Protein AF-K9U494-F1 (afdb_monomer_lite)

Secondary structure (DSSP, 8-state):
--------HHHHHHHHHHHHHHHHHHIIIII--SHHHHHHHHHHHHHT--HHHHHT-BGGGG-SSEEEE-GGGSTT----EEEEPPHHHHHHHHHH-PPSSBSSB-TTSSSBPPTTTTSGGGGSPP---

Structure (mmCIF, N/CA/C/O backbone):
data_AF-K9U494-F1
#
_entry.id   AF-K9U494-F1
#
loop_
_atom_site.group_PDB
_atom_site.id
_atom_site.type_symbol
_atom_site.label_atom_id
_atom_site.label_alt_id
_atom_site.label_comp_id
_atom_site.label_asym_id
_atom_site.label_entity_id
_atom_site.label_seq_id
_atom_site.pdbx_PDB_ins_code
_atom_site.Cartn_x
_atom_site.Cartn_y
_atom_site.Cartn_z
_atom_site.occupancy
_atom_site.B_iso_or_equiv
_atom_site.auth_seq_id
_atom_site.auth_comp_id
_atom_site.auth_asym_id
_atom_site.auth_atom_id
_atom_site.pdbx_PDB_model_num
ATOM 1 N N . MET A 1 1 ? 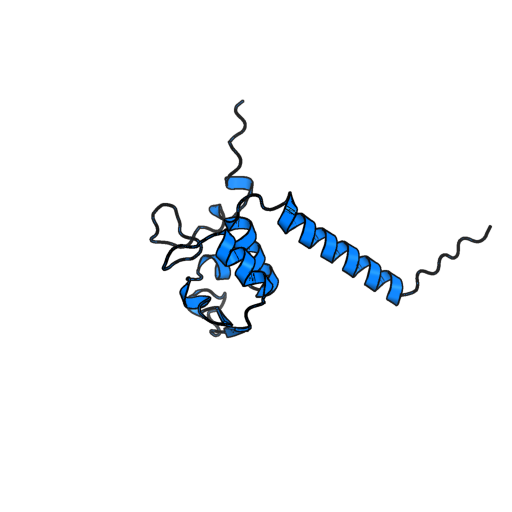-7.320 35.374 -39.201 1.00 43.06 1 MET A N 1
ATOM 2 C CA . MET A 1 1 ? -6.741 34.497 -38.163 1.00 43.06 1 MET A CA 1
ATOM 3 C C . MET A 1 1 ? -7.369 34.896 -36.842 1.00 43.06 1 MET A C 1
ATOM 5 O O . MET A 1 1 ? -7.110 36.003 -36.405 1.00 43.06 1 MET A O 1
ATOM 9 N N . ASN A 1 2 ? -8.229 34.055 -36.266 1.00 42.69 2 ASN A N 1
ATOM 10 C CA . ASN A 1 2 ? -8.754 34.241 -34.912 1.00 42.69 2 ASN A CA 1
ATOM 11 C C . ASN A 1 2 ? -8.471 32.963 -34.127 1.00 42.69 2 ASN A C 1
ATOM 13 O O . ASN A 1 2 ? -8.953 31.887 -34.474 1.00 42.69 2 ASN A O 1
ATOM 17 N N . VAL A 1 3 ? -7.628 33.108 -33.111 1.00 52.34 3 VAL A N 1
ATOM 18 C CA . VAL A 1 3 ? -7.227 32.080 -32.151 1.00 52.34 3 VAL A CA 1
ATOM 19 C C . VAL A 1 3 ? -8.067 32.239 -30.887 1.00 52.34 3 VAL A C 1
ATOM 21 O O . VAL A 1 3 ? -7.557 32.585 -29.832 1.00 52.34 3 VAL A O 1
ATOM 24 N N . GLU A 1 4 ? -9.370 31.987 -30.978 1.00 52.06 4 GLU A N 1
ATOM 25 C CA . GLU A 1 4 ? -10.171 31.700 -29.785 1.00 52.06 4 GLU A CA 1
ATOM 26 C C . GLU A 1 4 ? -10.412 30.196 -29.715 1.00 52.06 4 GLU A C 1
ATOM 28 O O . GLU A 1 4 ? -11.462 29.670 -30.077 1.00 52.06 4 GLU A O 1
ATOM 33 N N . GLN A 1 5 ? -9.388 29.472 -29.260 1.00 53.88 5 GLN A N 1
ATOM 34 C CA . GLN A 1 5 ? -9.582 28.116 -28.764 1.00 53.88 5 GLN A CA 1
ATOM 35 C C . GLN A 1 5 ? -10.160 28.197 -27.350 1.00 53.88 5 GLN A C 1
ATOM 37 O O . GLN A 1 5 ? -9.447 28.081 -26.355 1.00 53.88 5 GLN A O 1
ATOM 42 N N . ALA A 1 6 ? -11.472 28.400 -27.263 1.00 49.53 6 ALA A N 1
ATOM 43 C CA . ALA A 1 6 ? -12.214 28.218 -26.027 1.00 49.53 6 ALA A CA 1
ATOM 44 C C . ALA A 1 6 ? -12.258 26.716 -25.690 1.00 49.53 6 ALA A C 1
ATOM 46 O O . ALA A 1 6 ? -13.121 25.968 -26.150 1.00 49.53 6 ALA A O 1
ATOM 47 N N . PHE A 1 7 ? -11.289 26.248 -24.901 1.00 56.22 7 PHE A N 1
ATOM 48 C CA . PHE A 1 7 ? -11.322 24.912 -24.314 1.00 56.22 7 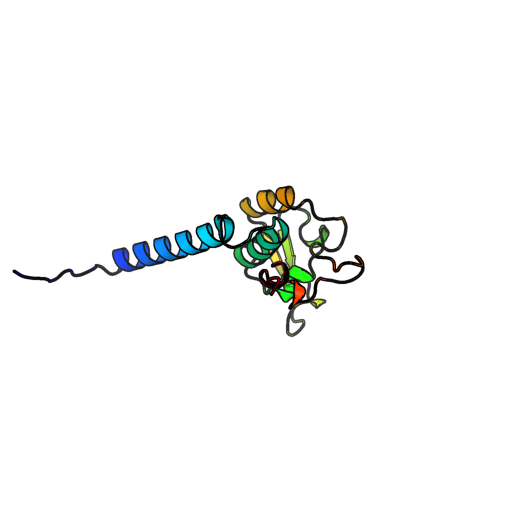PHE A CA 1
ATOM 49 C C . PHE A 1 7 ? -12.471 24.852 -23.297 1.00 56.22 7 PHE A C 1
ATOM 51 O O . PHE A 1 7 ? -12.387 25.396 -22.198 1.00 56.22 7 PHE A O 1
ATOM 58 N N . SER A 1 8 ? -13.571 24.205 -23.676 1.00 56.28 8 SER A N 1
ATOM 59 C CA . SER A 1 8 ? -14.739 24.010 -22.814 1.00 56.28 8 SER A CA 1
ATOM 60 C C . SER A 1 8 ? -14.353 23.262 -21.522 1.00 56.28 8 SER A C 1
ATOM 62 O O . SER A 1 8 ? -13.660 22.243 -21.567 1.00 56.28 8 SER A O 1
ATOM 64 N N . LEU A 1 9 ? -14.805 23.748 -20.356 1.00 57.06 9 LEU A N 1
ATOM 65 C CA . LEU A 1 9 ? -14.562 23.180 -19.011 1.00 57.06 9 LEU A CA 1
ATOM 66 C C . LEU A 1 9 ? -14.655 21.633 -18.895 1.00 57.06 9 LEU A C 1
ATOM 68 O O . LEU A 1 9 ? -13.798 21.041 -18.231 1.00 57.06 9 LEU A O 1
ATOM 72 N N . PRO A 1 10 ? -15.635 20.932 -19.503 1.00 62.00 10 PRO A N 1
ATOM 73 C CA . PRO A 1 10 ? -15.669 19.463 -19.527 1.00 62.00 10 PRO A CA 1
ATOM 74 C C . PRO A 1 10 ? -14.487 18.817 -20.272 1.00 62.00 10 PRO A C 1
ATOM 76 O O . PRO A 1 10 ? -14.021 17.744 -19.881 1.00 62.00 10 PRO A O 1
ATOM 79 N N . GLN A 1 11 ? -13.951 19.472 -21.303 1.00 62.31 11 GLN A N 1
ATOM 80 C CA . GLN A 1 11 ? -12.828 18.964 -22.093 1.00 62.31 11 GLN A CA 1
ATOM 81 C C . GLN A 1 11 ? -11.504 19.077 -21.324 1.00 62.31 11 GLN A C 1
ATOM 83 O O . GLN A 1 11 ? -10.702 18.144 -21.346 1.00 62.31 11 GLN A O 1
ATOM 88 N N . ALA A 1 12 ? -11.325 20.149 -20.545 1.00 63.81 12 ALA A N 1
ATOM 89 C CA . ALA A 1 12 ? -10.175 20.314 -19.655 1.00 63.81 12 ALA A CA 1
ATOM 90 C C . ALA A 1 12 ? -10.138 19.258 -18.528 1.00 63.81 12 ALA A C 1
ATOM 92 O O . ALA A 1 12 ? -9.092 18.659 -18.278 1.00 63.81 12 ALA A O 1
ATOM 93 N N . LYS A 1 13 ? -11.284 18.949 -17.896 1.00 70.12 13 LYS A N 1
ATOM 94 C CA . LYS A 1 13 ? -11.381 17.887 -16.869 1.00 70.12 13 LYS A CA 1
ATOM 95 C C . LYS A 1 13 ? -11.068 16.499 -17.436 1.00 70.12 13 LYS A C 1
ATOM 97 O O . LYS A 1 13 ? -10.367 15.717 -16.798 1.00 70.12 13 LYS A O 1
ATOM 102 N N . SER A 1 14 ? -11.551 16.208 -18.646 1.00 79.25 14 SER A N 1
ATOM 103 C CA . SER A 1 14 ? -11.274 14.951 -19.354 1.00 79.25 14 SER A CA 1
ATOM 104 C C . SER A 1 14 ? -9.785 14.786 -19.670 1.00 79.25 14 SER A C 1
ATOM 106 O O . SER A 1 14 ? -9.215 13.721 -19.428 1.00 79.25 14 SER A O 1
ATOM 108 N N . LEU A 1 15 ? -9.129 15.847 -20.151 1.00 80.69 15 LEU A N 1
ATOM 109 C CA . LEU A 1 15 ? -7.690 15.826 -20.417 1.00 80.69 15 LEU A CA 1
ATOM 110 C C . LEU A 1 15 ? -6.861 15.665 -19.140 1.00 80.69 15 LEU A C 1
ATOM 112 O O . LEU A 1 15 ? -5.919 14.876 -19.138 1.00 80.69 15 LEU A O 1
ATOM 116 N N . LEU A 1 16 ? -7.234 16.347 -18.053 1.00 82.00 16 LEU A N 1
ATOM 117 C CA . LEU A 1 16 ? -6.539 16.243 -16.768 1.00 82.00 16 LEU A CA 1
ATOM 118 C C . LEU A 1 16 ? -6.691 14.851 -16.136 1.00 82.00 16 LEU A C 1
ATOM 120 O O . LEU A 1 16 ? -5.725 14.287 -15.630 1.00 82.00 16 LEU A O 1
ATOM 124 N N . TYR A 1 17 ? -7.881 14.252 -16.211 1.00 84.88 17 TYR A N 1
ATOM 125 C CA . TYR A 1 17 ? -8.083 12.873 -15.762 1.00 84.88 17 TYR A CA 1
ATOM 126 C C . TYR A 1 17 ? -7.276 11.879 -16.608 1.00 84.88 17 TYR A C 1
ATOM 128 O O . TYR A 1 17 ? -6.648 10.970 -16.065 1.00 84.88 17 TYR A O 1
ATOM 136 N N . LYS A 1 18 ? -7.239 12.067 -17.935 1.00 87.44 18 LYS A N 1
ATOM 137 C CA . LYS A 1 18 ? -6.429 11.233 -18.835 1.00 87.44 18 LYS A CA 1
ATOM 138 C C . LYS A 1 18 ? -4.940 11.339 -18.525 1.00 87.44 18 LYS A C 1
ATOM 140 O O . LYS A 1 18 ? -4.269 10.308 -18.461 1.00 87.44 18 LYS A O 1
ATOM 145 N N . SER A 1 19 ? -4.418 12.548 -18.323 1.00 89.94 19 SER A N 1
ATOM 146 C CA . SER A 1 19 ? -2.998 12.748 -18.025 1.00 89.94 19 SER A CA 1
ATOM 147 C C . SER A 1 19 ? -2.626 12.169 -16.661 1.00 89.94 19 SER A C 1
ATOM 149 O O . SER A 1 19 ? -1.638 11.441 -16.569 1.00 89.94 19 SER A O 1
ATOM 151 N N . PHE A 1 20 ? -3.454 12.386 -15.635 1.00 88.31 20 PHE A N 1
ATOM 152 C CA . PHE A 1 20 ? -3.262 11.794 -14.313 1.00 88.31 20 PHE A CA 1
ATOM 153 C C . PHE A 1 20 ? -3.284 10.265 -14.367 1.00 88.31 20 PHE A C 1
ATOM 155 O O . PHE A 1 20 ? -2.354 9.617 -13.892 1.00 88.31 20 PHE A O 1
ATOM 162 N N . ARG A 1 21 ? -4.299 9.678 -15.010 1.00 88.44 21 ARG A N 1
ATOM 163 C CA . ARG A 1 21 ? -4.393 8.225 -15.182 1.00 88.44 21 ARG A CA 1
ATOM 164 C C . ARG A 1 21 ? -3.154 7.665 -15.883 1.00 88.44 21 ARG A C 1
ATOM 166 O O . ARG A 1 21 ? -2.587 6.682 -15.419 1.00 88.44 21 ARG A O 1
ATOM 173 N N . THR A 1 22 ? -2.702 8.325 -16.948 1.00 93.06 22 THR A N 1
ATOM 174 C CA . THR A 1 22 ? -1.485 7.933 -17.675 1.00 93.06 22 THR A CA 1
ATOM 175 C C . THR A 1 22 ? -0.249 7.996 -16.775 1.00 93.06 22 THR A C 1
ATOM 177 O O . THR A 1 22 ? 0.606 7.117 -16.843 1.00 93.06 22 THR A O 1
ATOM 180 N N . ALA A 1 23 ? -0.134 9.012 -15.915 1.00 91.81 23 ALA A N 1
ATOM 181 C CA . ALA A 1 23 ? 0.977 9.127 -14.973 1.00 91.81 23 ALA A CA 1
ATOM 182 C C . ALA A 1 23 ? 0.981 7.979 -13.948 1.00 91.81 23 ALA A C 1
ATOM 184 O O . ALA A 1 23 ? 2.027 7.377 -13.716 1.00 91.81 23 ALA A O 1
ATOM 185 N N . ILE A 1 24 ? -0.186 7.615 -13.406 1.00 93.31 24 ILE A N 1
ATOM 186 C CA . ILE A 1 24 ? -0.326 6.464 -12.502 1.00 93.31 24 ILE A CA 1
ATOM 187 C C . ILE A 1 24 ? 0.044 5.153 -13.211 1.00 93.31 24 ILE A C 1
ATOM 189 O O . ILE A 1 24 ? 0.811 4.355 -12.678 1.00 93.31 24 ILE A O 1
ATOM 193 N N . GLU A 1 25 ? -0.432 4.940 -14.437 1.00 92.25 25 GLU A N 1
ATOM 194 C CA . GLU A 1 25 ? -0.085 3.753 -15.232 1.00 92.25 25 GLU A CA 1
ATOM 195 C C . GLU A 1 25 ? 1.425 3.675 -15.524 1.00 92.25 25 GLU A C 1
ATOM 197 O O . GLU A 1 25 ? 2.019 2.594 -15.473 1.00 92.25 25 GLU A O 1
ATOM 202 N N . ARG A 1 26 ? 2.084 4.818 -15.756 1.00 93.31 26 ARG A N 1
ATOM 203 C CA . ARG A 1 26 ? 3.547 4.890 -15.903 1.00 93.31 26 ARG A CA 1
ATOM 204 C C . ARG A 1 26 ? 4.284 4.511 -14.621 1.00 93.31 26 ARG A C 1
ATOM 206 O O . ARG A 1 26 ? 5.300 3.829 -14.716 1.00 93.31 26 ARG A O 1
ATOM 213 N N . LEU A 1 27 ? 3.780 4.888 -13.444 1.00 91.75 27 LEU A N 1
ATOM 214 C CA . LEU A 1 27 ? 4.380 4.469 -12.173 1.00 91.75 27 LEU A CA 1
ATOM 215 C C . LEU A 1 27 ? 4.354 2.943 -12.017 1.00 91.75 27 LEU A C 1
ATOM 217 O O . LEU A 1 27 ? 5.385 2.354 -11.711 1.00 91.75 27 LEU A O 1
ATOM 221 N N . PHE A 1 28 ? 3.231 2.286 -12.320 1.00 90.75 28 PHE A N 1
ATOM 222 C CA . PHE A 1 28 ? 3.129 0.821 -12.241 1.00 90.75 28 PHE A CA 1
ATOM 223 C C . PHE A 1 28 ? 3.974 0.070 -13.283 1.00 90.75 28 PHE A C 1
ATOM 225 O O . PHE A 1 28 ? 4.401 -1.056 -13.028 1.00 90.75 28 PHE A O 1
ATOM 232 N N . THR A 1 29 ? 4.183 0.655 -14.466 1.00 89.31 29 THR A N 1
ATOM 233 C CA . THR A 1 29 ? 4.861 -0.019 -15.590 1.00 89.31 29 THR A CA 1
ATOM 234 C C . THR A 1 29 ? 6.353 0.281 -15.690 1.00 89.31 29 THR A C 1
ATOM 236 O O . THR A 1 29 ? 7.112 -0.601 -16.077 1.00 89.31 29 THR A O 1
ATOM 239 N N . ARG A 1 30 ? 6.775 1.511 -15.375 1.00 87.81 30 ARG A N 1
ATOM 240 C CA . ARG A 1 30 ? 8.159 1.990 -15.545 1.00 87.81 30 ARG A CA 1
ATOM 241 C C . ARG A 1 30 ? 8.763 2.621 -14.292 1.00 87.81 30 ARG A C 1
ATOM 243 O O . ARG A 1 30 ? 9.974 2.775 -14.248 1.00 87.81 30 ARG A O 1
ATOM 250 N N . GLY A 1 31 ? 7.944 3.037 -13.325 1.00 88.00 31 GLY A N 1
ATOM 251 C CA . GLY A 1 31 ? 8.420 3.685 -12.100 1.00 88.00 31 GLY A CA 1
ATOM 252 C C . GLY A 1 31 ? 8.898 2.675 -11.062 1.00 88.00 31 GLY A C 1
ATOM 253 O O . GLY A 1 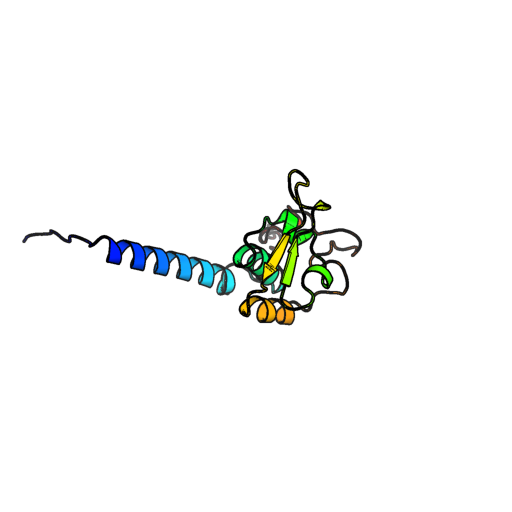31 ? 10.064 2.671 -10.684 1.00 88.00 31 GLY A O 1
ATOM 254 N N . PHE A 1 32 ? 7.998 1.801 -10.618 1.00 89.75 32 PHE A N 1
ATOM 255 C CA . PHE A 1 32 ? 8.317 0.747 -9.660 1.00 89.75 32 PHE A CA 1
ATOM 256 C C . PHE A 1 32 ? 8.835 -0.485 -10.393 1.00 89.75 32 PHE A C 1
ATOM 258 O O . PHE A 1 32 ? 8.153 -1.033 -11.262 1.00 89.75 32 PHE A O 1
ATOM 265 N N . LEU A 1 33 ? 10.048 -0.914 -10.050 1.00 88.31 33 LEU A N 1
ATOM 266 C CA . LEU A 1 33 ? 10.721 -2.014 -10.738 1.00 88.31 33 LEU A CA 1
ATOM 267 C C . LEU A 1 33 ? 10.371 -3.364 -10.111 1.00 88.31 33 LEU A C 1
ATOM 269 O O . LEU A 1 33 ? 10.077 -4.320 -10.831 1.00 88.31 33 LEU A O 1
ATOM 273 N N . THR A 1 34 ? 10.339 -3.430 -8.780 1.00 89.50 34 THR A N 1
ATOM 274 C CA . THR A 1 34 ? 10.090 -4.675 -8.048 1.00 89.50 34 THR A CA 1
ATOM 275 C C . THR A 1 34 ? 8.587 -4.931 -7.846 1.00 89.50 34 THR A C 1
ATOM 277 O O . THR A 1 34 ? 7.812 -3.972 -7.734 1.00 89.50 34 THR A O 1
ATOM 280 N N . PRO A 1 35 ? 8.141 -6.204 -7.793 1.00 90.44 35 PRO A N 1
ATOM 281 C CA . PRO A 1 35 ? 6.771 -6.556 -7.405 1.00 90.44 35 PRO A CA 1
ATOM 282 C C . PRO A 1 35 ? 6.376 -5.953 -6.052 1.00 90.44 35 PRO A C 1
ATOM 284 O O . PRO A 1 35 ? 5.300 -5.368 -5.943 1.00 90.44 35 PRO A O 1
ATOM 287 N N . ARG A 1 36 ? 7.307 -5.955 -5.093 1.00 90.88 36 ARG A N 1
ATOM 288 C CA . ARG A 1 36 ? 7.147 -5.367 -3.762 1.00 90.88 36 ARG A CA 1
ATOM 289 C C . ARG A 1 36 ? 6.776 -3.893 -3.811 1.00 90.88 36 ARG A C 1
ATOM 291 O O . ARG A 1 36 ? 5.796 -3.481 -3.195 1.00 90.88 36 ARG A O 1
ATOM 298 N N . ASP A 1 37 ? 7.529 -3.081 -4.553 1.00 91.12 37 ASP A N 1
ATOM 299 C CA . ASP A 1 37 ? 7.275 -1.637 -4.609 1.00 91.12 37 ASP A CA 1
ATOM 300 C C . ASP A 1 37 ? 5.969 -1.340 -5.369 1.00 91.12 37 ASP A C 1
ATOM 302 O O . ASP A 1 37 ? 5.224 -0.424 -5.008 1.00 91.12 37 ASP A O 1
ATOM 306 N N . LYS A 1 38 ? 5.637 -2.162 -6.379 1.00 92.94 38 LYS A N 1
ATOM 307 C CA . LYS A 1 38 ? 4.338 -2.105 -7.067 1.00 92.94 38 LYS A CA 1
ATOM 308 C C . LYS A 1 38 ? 3.190 -2.447 -6.122 1.00 92.94 38 LYS A C 1
ATOM 310 O O . LYS A 1 38 ? 2.184 -1.742 -6.153 1.00 92.94 38 LYS A O 1
ATOM 315 N N . LEU A 1 39 ? 3.327 -3.483 -5.294 1.00 92.38 39 LEU A N 1
ATOM 316 C CA . LEU A 1 39 ? 2.324 -3.873 -4.306 1.00 92.38 39 LEU A CA 1
ATOM 317 C C . LEU A 1 39 ? 2.158 -2.786 -3.240 1.00 92.38 39 LEU A C 1
ATOM 319 O O . LEU A 1 39 ? 1.033 -2.369 -2.968 1.00 92.38 39 LEU A O 1
ATOM 323 N N . LEU A 1 40 ? 3.257 -2.264 -2.691 1.00 92.69 40 LEU A N 1
ATOM 324 C CA . LEU A 1 40 ? 3.241 -1.178 -1.708 1.00 92.69 40 LEU A CA 1
ATOM 325 C C . LEU A 1 40 ? 2.482 0.036 -2.252 1.00 92.69 40 LEU A C 1
ATOM 327 O O . LEU A 1 40 ? 1.581 0.566 -1.592 1.00 92.69 40 LEU A O 1
ATOM 331 N N . PHE A 1 41 ? 2.801 0.449 -3.481 1.00 93.38 41 PHE A N 1
ATOM 332 C CA . PHE A 1 41 ? 2.102 1.548 -4.133 1.00 93.38 41 PHE A CA 1
ATOM 333 C C . PHE A 1 41 ? 0.642 1.209 -4.453 1.00 93.38 41 PHE A C 1
ATOM 335 O O . PHE A 1 41 ? -0.226 2.058 -4.259 1.00 93.38 41 PHE A O 1
ATOM 342 N N . ALA A 1 42 ? 0.341 -0.017 -4.893 1.00 92.69 42 ALA A N 1
ATOM 343 C CA . ALA A 1 42 ? -1.025 -0.463 -5.158 1.00 92.69 42 ALA A CA 1
ATOM 344 C C . ALA A 1 42 ? -1.901 -0.359 -3.905 1.00 92.69 42 ALA A C 1
ATOM 346 O O . ALA A 1 42 ? -2.990 0.210 -3.977 1.00 92.69 42 ALA A O 1
ATOM 347 N N . ILE A 1 43 ? -1.419 -0.840 -2.756 1.00 91.56 43 ILE A N 1
ATOM 348 C CA . ILE A 1 43 ? -2.152 -0.747 -1.489 1.00 91.56 43 ILE A CA 1
ATOM 349 C C . ILE A 1 43 ? -2.380 0.726 -1.132 1.00 91.56 43 ILE A C 1
ATOM 351 O O . ILE A 1 43 ? -3.520 1.119 -0.885 1.00 91.56 43 ILE A O 1
ATOM 355 N N . ALA A 1 44 ? -1.336 1.562 -1.174 1.00 92.00 44 ALA A N 1
ATOM 356 C CA . ALA A 1 44 ? -1.456 2.991 -0.873 1.00 92.00 44 ALA A CA 1
ATOM 357 C C . ALA A 1 44 ? -2.469 3.704 -1.789 1.00 92.00 44 ALA A C 1
ATOM 359 O O . ALA A 1 44 ? -3.277 4.509 -1.320 1.00 92.00 44 ALA A O 1
ATOM 360 N N . TYR A 1 45 ? -2.445 3.387 -3.086 1.00 92.69 45 TYR A N 1
ATOM 361 C CA . TYR A 1 45 ? -3.293 3.995 -4.106 1.00 92.69 45 TYR A CA 1
ATOM 362 C C . TYR A 1 45 ? -4.758 3.554 -3.998 1.00 92.69 45 TYR A C 1
ATOM 364 O O . TYR A 1 45 ? -5.646 4.403 -3.937 1.00 92.69 45 TYR A O 1
ATOM 372 N N . TYR A 1 46 ? -5.027 2.245 -3.943 1.00 91.00 46 TYR A N 1
ATOM 373 C CA . TYR A 1 46 ? -6.397 1.720 -3.915 1.00 91.00 46 TYR A CA 1
ATOM 374 C C . TYR A 1 46 ? -7.064 1.863 -2.543 1.00 91.00 46 TYR A C 1
ATOM 376 O O . TYR A 1 46 ? -8.281 2.020 -2.480 1.00 91.00 46 TYR A O 1
ATOM 384 N N . CYS A 1 47 ? -6.289 1.858 -1.454 1.00 88.94 47 CYS A N 1
ATOM 385 C CA . CYS A 1 47 ? -6.818 1.963 -0.090 1.00 88.94 47 CYS A CA 1
ATOM 386 C C . CYS A 1 47 ? -6.717 3.382 0.497 1.00 88.94 47 CYS A C 1
ATOM 388 O O . CYS A 1 47 ? -7.109 3.596 1.646 1.00 88.94 47 CYS A O 1
ATOM 390 N N . ALA A 1 48 ? -6.178 4.349 -0.258 1.00 88.19 48 ALA A N 1
ATOM 391 C CA . ALA A 1 48 ? -5.987 5.739 0.168 1.00 88.19 48 ALA A CA 1
ATOM 392 C C . ALA A 1 48 ? -5.363 5.853 1.577 1.00 88.19 48 ALA A C 1
ATOM 394 O O . ALA A 1 48 ? -5.858 6.569 2.461 1.00 88.19 48 ALA A O 1
ATOM 395 N N . CYS A 1 49 ? -4.296 5.089 1.809 1.00 86.25 49 CYS A N 1
ATOM 396 C CA . CYS A 1 49 ? -3.605 5.004 3.091 1.00 86.25 49 CYS A CA 1
ATOM 397 C C . CYS A 1 49 ? -2.161 5.504 2.993 1.00 86.25 49 CYS A C 1
ATOM 399 O O . CYS A 1 49 ? -1.579 5.637 1.915 1.00 86.25 49 CYS A O 1
ATOM 401 N N . ARG A 1 50 ? -1.584 5.849 4.146 1.00 87.06 50 ARG A N 1
ATOM 402 C CA . ARG A 1 50 ? -0.202 6.332 4.229 1.00 87.06 50 ARG A CA 1
ATOM 403 C C . ARG A 1 50 ? 0.762 5.170 4.075 1.00 87.06 50 ARG A C 1
ATOM 405 O O . ARG A 1 50 ? 0.501 4.086 4.583 1.00 87.06 50 ARG A O 1
ATOM 412 N N . VAL A 1 51 ? 1.949 5.442 3.538 1.00 89.50 51 VAL A N 1
ATOM 413 C CA . VAL A 1 51 ? 3.034 4.450 3.450 1.00 89.50 51 VAL A CA 1
ATOM 414 C C . VAL A 1 51 ? 3.293 3.774 4.804 1.00 89.50 51 VAL A C 1
ATOM 416 O O . VAL A 1 51 ? 3.384 2.560 4.870 1.00 89.50 51 VAL A O 1
ATOM 419 N N . SER A 1 52 ? 3.304 4.517 5.916 1.00 87.12 52 SER A N 1
ATOM 420 C CA . SER A 1 52 ? 3.494 3.927 7.253 1.00 87.12 52 SER A CA 1
ATOM 421 C C . SER A 1 52 ? 2.402 2.939 7.674 1.00 87.12 52 SER A C 1
ATOM 423 O O . SER A 1 52 ? 2.668 2.053 8.475 1.00 87.12 52 SER A O 1
ATOM 425 N N . GLU A 1 53 ? 1.175 3.122 7.184 1.00 87.81 53 GLU A N 1
ATOM 426 C CA . GLU A 1 53 ? 0.062 2.207 7.447 1.00 87.81 53 GLU A CA 1
ATOM 427 C C . GLU A 1 53 ? 0.239 0.939 6.608 1.00 87.81 53 GLU A C 1
ATOM 429 O O . GLU A 1 53 ? 0.103 -0.149 7.151 1.00 87.81 53 GLU A O 1
ATOM 434 N N . VAL A 1 54 ? 0.639 1.083 5.337 1.00 90.88 54 VAL A N 1
ATOM 435 C CA . VAL A 1 54 ? 0.937 -0.036 4.426 1.00 90.88 54 VAL A CA 1
ATOM 436 C C . VAL A 1 54 ? 2.045 -0.933 4.968 1.00 90.88 54 VAL A C 1
ATOM 438 O O . VAL A 1 54 ? 1.886 -2.147 5.011 1.00 90.88 54 VAL A O 1
ATOM 441 N N . LEU A 1 55 ? 3.151 -0.340 5.424 1.00 91.12 55 LEU A N 1
ATOM 442 C CA . LEU A 1 55 ? 4.318 -1.087 5.906 1.00 91.12 55 LEU A CA 1
ATOM 443 C C . LEU A 1 55 ? 4.002 -1.973 7.115 1.00 91.12 55 LEU A C 1
ATOM 445 O O . LEU A 1 55 ? 4.657 -2.987 7.323 1.00 91.12 55 LEU A O 1
ATOM 449 N N . ALA A 1 56 ? 2.998 -1.600 7.905 1.00 89.00 56 ALA A N 1
ATOM 450 C CA . ALA A 1 56 ? 2.600 -2.335 9.095 1.00 89.00 56 ALA A CA 1
ATOM 451 C C . ALA A 1 56 ? 1.478 -3.363 8.849 1.00 89.00 56 ALA A C 1
ATOM 453 O O . ALA A 1 56 ? 1.037 -4.002 9.807 1.00 89.00 56 ALA A O 1
ATOM 454 N N . LEU A 1 57 ? 1.004 -3.515 7.606 1.00 89.75 57 LEU A N 1
ATOM 455 C CA . LEU A 1 57 ? -0.010 -4.510 7.260 1.00 89.75 57 LEU A CA 1
ATOM 456 C C . LEU A 1 57 ? 0.550 -5.927 7.310 1.00 89.75 57 LEU A C 1
ATOM 458 O O . LEU A 1 57 ? 1.699 -6.187 6.941 1.00 89.75 57 LEU A O 1
ATOM 462 N N . THR A 1 58 ? -0.303 -6.849 7.737 1.00 89.75 58 THR A N 1
ATOM 463 C CA . THR A 1 58 ? -0.063 -8.288 7.634 1.00 89.75 58 THR A CA 1
ATOM 464 C C . THR A 1 58 ? -0.919 -8.906 6.532 1.00 89.75 58 THR A C 1
ATOM 466 O O . THR A 1 58 ? -1.913 -8.322 6.108 1.00 89.75 58 THR A O 1
ATOM 469 N N . ALA A 1 59 ? -0.565 -10.108 6.079 1.00 87.00 59 ALA A N 1
ATOM 470 C CA . ALA A 1 59 ? -1.376 -10.887 5.143 1.00 87.00 59 ALA A CA 1
ATOM 471 C C . ALA A 1 59 ? -2.815 -11.092 5.658 1.00 87.00 59 ALA A C 1
ATOM 473 O O . ALA A 1 59 ? -3.767 -11.062 4.888 1.00 87.00 59 ALA A O 1
ATOM 474 N N . GLU A 1 60 ? -2.980 -11.211 6.977 1.00 84.75 60 GLU A N 1
ATOM 475 C CA . GLU A 1 60 ? -4.281 -11.296 7.655 1.00 84.75 60 GLU A CA 1
ATOM 476 C C . GLU A 1 60 ? -5.103 -10.006 7.530 1.00 84.75 60 GLU A C 1
ATOM 478 O O . GLU A 1 60 ? -6.326 -10.063 7.434 1.00 84.75 60 GLU A O 1
ATOM 483 N N . ASP A 1 61 ? -4.450 -8.839 7.492 1.00 85.88 61 ASP A N 1
ATOM 484 C CA . ASP A 1 61 ? -5.133 -7.555 7.313 1.00 85.88 61 ASP A CA 1
ATOM 485 C C . ASP A 1 61 ? -5.689 -7.392 5.884 1.00 85.88 61 ASP A C 1
ATOM 487 O O . ASP A 1 61 ? -6.581 -6.567 5.674 1.00 85.88 61 ASP A O 1
ATOM 491 N N . LEU A 1 62 ? -5.172 -8.156 4.913 1.00 82.12 62 LEU A N 1
ATOM 492 C CA . LEU A 1 62 ? -5.675 -8.239 3.534 1.00 82.12 62 LEU A CA 1
ATOM 493 C C . LEU A 1 62 ? -6.481 -9.521 3.271 1.00 82.12 62 LEU A C 1
ATOM 495 O O . LEU A 1 62 ? -6.859 -9.785 2.132 1.00 82.12 62 LEU A O 1
ATOM 499 N N . ALA A 1 63 ? -6.748 -10.333 4.296 1.00 71.00 63 ALA A N 1
ATOM 500 C CA . ALA A 1 63 ? -7.472 -11.579 4.113 1.00 71.00 63 ALA A CA 1
ATOM 501 C C . ALA A 1 63 ? -8.959 -11.318 3.811 1.00 71.00 63 ALA A C 1
ATOM 503 O O . ALA A 1 63 ? -9.683 -10.707 4.600 1.00 71.00 63 ALA A O 1
ATOM 504 N N . GLY A 1 64 ? -9.430 -11.847 2.677 1.00 67.12 64 GLY A N 1
ATOM 505 C CA . GLY A 1 64 ? -10.827 -11.778 2.246 1.00 67.12 64 GLY A CA 1
ATOM 506 C C . GLY A 1 64 ? -11.066 -10.726 1.164 1.00 67.12 64 GLY A C 1
ATOM 507 O O . GLY A 1 64 ? -10.234 -10.524 0.294 1.00 67.12 64 GLY A O 1
ATOM 508 N N . SER A 1 65 ? -12.235 -10.083 1.194 1.00 75.25 65 SER A N 1
ATOM 509 C CA . SER A 1 65 ? -12.628 -9.024 0.249 1.00 75.25 65 SER A CA 1
ATOM 510 C C . SER A 1 65 ? -12.461 -7.618 0.834 1.00 75.25 65 SER A C 1
ATOM 512 O O . SER A 1 65 ? -13.108 -6.670 0.378 1.00 75.25 65 SER A O 1
ATOM 514 N N . VAL A 1 66 ? -11.682 -7.484 1.911 1.00 83.69 66 VAL A N 1
ATOM 515 C CA . VAL A 1 66 ? -11.521 -6.239 2.666 1.00 83.69 66 VAL A CA 1
ATOM 516 C C . VAL A 1 66 ? -10.077 -6.038 3.107 1.00 83.69 66 VAL A C 1
ATOM 518 O O . VAL A 1 66 ? -9.373 -6.986 3.427 1.00 83.69 66 VAL A O 1
ATOM 521 N N . VAL A 1 67 ? -9.666 -4.776 3.174 1.00 85.19 67 VAL A N 1
ATOM 522 C CA . VAL A 1 67 ? -8.387 -4.340 3.735 1.00 85.19 67 VAL A CA 1
ATOM 523 C C . VAL A 1 67 ? -8.647 -3.676 5.082 1.00 85.19 67 VAL A C 1
ATOM 525 O O . VAL A 1 67 ? -9.399 -2.700 5.172 1.00 85.19 67 VAL A O 1
ATOM 528 N N . THR A 1 68 ? -8.014 -4.188 6.134 1.00 86.62 68 THR A N 1
ATOM 529 C CA . THR A 1 68 ? -8.181 -3.714 7.511 1.00 86.62 68 THR A CA 1
ATOM 530 C C . THR A 1 68 ? -6.999 -2.851 7.933 1.00 86.62 68 THR A C 1
ATOM 532 O O . THR A 1 68 ? -5.891 -3.322 8.155 1.00 86.62 68 THR A O 1
ATOM 535 N N . LEU A 1 69 ? -7.236 -1.553 8.110 1.00 82.81 69 LEU A N 1
ATOM 536 C CA . LEU A 1 69 ? -6.230 -0.613 8.601 1.00 82.81 69 LEU A CA 1
ATOM 537 C C . LEU A 1 69 ? -6.366 -0.486 10.124 1.00 82.81 69 LEU A C 1
ATOM 539 O O . LEU A 1 69 ? -7.289 0.166 10.624 1.00 82.81 69 LEU A O 1
ATOM 543 N N . ARG A 1 70 ? -5.462 -1.132 10.871 1.00 74.50 70 ARG A N 1
ATOM 544 C CA . ARG A 1 70 ? -5.508 -1.215 12.341 1.00 74.50 70 ARG A CA 1
ATOM 545 C C . ARG A 1 70 ? -5.197 0.120 13.032 1.00 74.50 70 ARG A C 1
ATOM 547 O O . ARG A 1 70 ? -4.278 0.849 12.673 1.00 74.50 70 ARG A O 1
ATOM 554 N N . LYS A 1 71 ? -5.917 0.413 14.123 1.00 63.44 71 LYS A N 1
ATOM 555 C CA . LYS A 1 71 ? -5.754 1.624 14.957 1.00 63.44 71 LYS A CA 1
ATOM 556 C C . LYS A 1 71 ? -4.306 1.879 15.407 1.00 63.44 71 LYS A C 1
ATOM 558 O O . LYS A 1 71 ? -3.902 3.037 15.496 1.00 63.44 71 LYS A O 1
ATOM 563 N N . CYS A 1 72 ? -3.531 0.826 15.690 1.00 59.44 72 CYS A N 1
ATOM 564 C CA . CYS A 1 72 ? -2.164 0.913 16.219 1.00 59.44 72 CYS A CA 1
ATOM 565 C C . CYS A 1 72 ? -1.152 1.570 15.261 1.00 59.44 72 CYS A C 1
ATOM 567 O O . CYS A 1 72 ? -0.124 2.052 15.733 1.00 59.44 72 CYS A O 1
ATOM 569 N N . THR A 1 73 ? -1.458 1.651 13.962 1.00 55.75 73 THR A N 1
ATOM 570 C CA . THR A 1 73 ? -0.552 2.153 12.912 1.00 55.75 73 THR A CA 1
ATOM 571 C C . THR A 1 73 ? -0.971 3.520 12.354 1.00 55.75 73 THR A C 1
ATOM 573 O O . THR A 1 73 ? -0.215 4.155 11.619 1.00 55.75 73 THR A O 1
ATOM 576 N N . THR A 1 74 ? -2.146 4.027 12.751 1.00 49.59 74 THR A N 1
ATOM 577 C CA . THR A 1 74 ? -2.674 5.328 12.305 1.00 49.59 74 THR A CA 1
ATOM 578 C C . THR A 1 74 ? -2.167 6.485 13.175 1.00 49.59 74 THR A C 1
ATOM 580 O O . THR A 1 74 ? -2.142 6.411 14.409 1.00 49.59 74 THR A O 1
ATOM 583 N N . LYS A 1 75 ? -1.789 7.608 12.547 1.00 43.59 75 LYS A N 1
ATOM 584 C CA . LYS A 1 75 ? -1.432 8.845 13.267 1.00 43.59 75 LYS A CA 1
ATOM 585 C C . LYS A 1 75 ? -2.640 9.310 14.093 1.00 43.59 75 LYS A C 1
ATOM 587 O O . LYS A 1 75 ? -3.696 9.583 13.534 1.00 43.59 75 LYS A O 1
ATOM 592 N N . GLY A 1 76 ? -2.475 9.389 15.414 1.00 55.66 76 GLY A N 1
ATOM 593 C CA . GLY A 1 76 ? -3.532 9.761 16.364 1.00 55.66 76 GLY A CA 1
ATOM 594 C C . GLY A 1 76 ? -4.281 8.582 16.995 1.00 55.66 76 GLY A C 1
ATOM 595 O O . GLY A 1 76 ? -5.020 8.813 17.945 1.00 55.66 76 GLY A O 1
ATOM 596 N N . LYS A 1 77 ? -4.071 7.336 16.526 1.00 61.41 77 LYS A N 1
ATOM 597 C CA . LYS A 1 77 ? -4.709 6.117 17.062 1.00 61.41 77 LYS A CA 1
ATOM 598 C C . LYS A 1 77 ? -6.224 6.297 17.243 1.00 61.41 77 LYS A C 1
ATOM 600 O O . LYS A 1 77 ? -6.742 6.041 18.324 1.00 61.41 77 LYS A O 1
ATOM 605 N N . ILE A 1 78 ? -6.930 6.783 16.222 1.00 57.78 78 ILE A N 1
ATOM 606 C CA . ILE A 1 78 ? -8.334 7.208 16.366 1.00 57.78 78 ILE A CA 1
ATOM 607 C C . ILE A 1 78 ? -9.278 5.996 16.263 1.00 57.78 78 ILE A C 1
ATOM 609 O O . ILE A 1 78 ? -9.984 5.700 17.226 1.00 57.78 78 ILE A O 1
ATOM 613 N N . ALA A 1 79 ? -9.232 5.225 15.168 1.00 62.03 79 ALA A N 1
ATOM 614 C CA . ALA A 1 79 ? -10.048 4.017 14.987 1.00 62.03 79 ALA A CA 1
ATOM 615 C C . ALA A 1 79 ? -9.464 3.062 13.927 1.00 62.03 79 ALA A C 1
ATOM 617 O O . ALA A 1 79 ? -8.772 3.503 13.011 1.00 62.03 79 ALA A O 1
ATOM 618 N N . THR A 1 80 ? -9.759 1.762 14.050 1.00 78.56 80 THR A N 1
ATOM 619 C CA . THR A 1 80 ? -9.556 0.772 12.975 1.00 78.56 80 THR A CA 1
ATOM 620 C C . THR A 1 80 ? -10.627 0.991 11.911 1.00 78.56 80 THR A C 1
ATOM 622 O O . THR A 1 80 ? -11.791 1.180 12.262 1.00 78.56 80 THR A O 1
ATOM 625 N N . ARG A 1 81 ? -10.257 0.955 10.628 1.00 80.75 81 ARG A N 1
ATOM 626 C CA . ARG A 1 81 ? -11.213 1.050 9.513 1.00 80.75 81 ARG A CA 1
ATOM 627 C C . ARG A 1 81 ? -11.003 -0.080 8.516 1.00 80.75 81 ARG A C 1
ATOM 629 O O . ARG A 1 81 ? -9.864 -0.452 8.244 1.00 80.75 81 ARG A O 1
ATOM 636 N N . THR A 1 82 ? -12.095 -0.582 7.961 1.00 84.38 82 THR A N 1
ATOM 637 C CA . THR A 1 82 ? -12.103 -1.577 6.890 1.00 84.38 82 THR A CA 1
ATOM 638 C C . THR A 1 82 ? -12.502 -0.916 5.577 1.00 84.38 82 THR A C 1
ATOM 640 O O . THR A 1 82 ? -13.354 -0.027 5.545 1.00 84.38 82 THR A O 1
ATOM 643 N N . LEU A 1 83 ? -11.848 -1.318 4.494 1.00 85.12 83 LEU A N 1
ATOM 644 C CA . LEU A 1 83 ? -12.110 -0.841 3.140 1.00 85.12 83 LEU A CA 1
ATOM 645 C C . LEU A 1 83 ? -12.384 -2.048 2.243 1.00 85.12 83 LEU A C 1
ATOM 647 O O . LEU A 1 83 ? -11.749 -3.079 2.447 1.00 85.12 83 LEU A O 1
ATOM 651 N N . PRO A 1 84 ? -13.294 -1.958 1.262 1.00 83.06 84 PRO A N 1
ATOM 652 C CA . PRO A 1 84 ? -13.449 -3.024 0.281 1.00 83.06 84 PRO A CA 1
ATOM 653 C C . PRO A 1 84 ? -12.160 -3.169 -0.536 1.00 83.06 84 PRO A C 1
ATOM 655 O O . PRO A 1 84 ? -11.574 -2.173 -0.967 1.00 83.06 84 PRO A O 1
ATOM 658 N N . GLU A 1 85 ? -11.718 -4.406 -0.744 1.00 82.06 85 GLU A N 1
ATOM 659 C CA . GLU A 1 85 ? -10.550 -4.688 -1.570 1.00 82.06 85 GLU A CA 1
ATOM 660 C C . GLU A 1 85 ? -10.861 -4.368 -3.039 1.00 82.06 85 GLU A C 1
ATOM 662 O O . GLU A 1 85 ? -11.885 -4.776 -3.591 1.00 82.06 85 GLU A O 1
ATOM 667 N N . HIS A 1 86 ? -9.975 -3.621 -3.695 1.00 88.06 86 HIS A N 1
ATOM 668 C CA . HIS A 1 86 ? -10.122 -3.339 -5.116 1.00 88.06 86 HIS A CA 1
ATOM 669 C C . HIS A 1 86 ? -9.675 -4.562 -5.944 1.00 88.06 86 HIS A C 1
ATOM 671 O O . HIS A 1 86 ? -8.556 -5.023 -5.739 1.00 88.06 86 HIS A O 1
ATOM 677 N N . PRO A 1 87 ? -10.429 -5.032 -6.960 1.00 86.56 87 PRO A N 1
ATOM 678 C CA . PRO A 1 87 ? -10.106 -6.265 -7.699 1.00 86.56 87 PRO A CA 1
ATOM 679 C C . PRO A 1 87 ? -8.706 -6.298 -8.328 1.00 86.56 87 PRO A C 1
ATOM 681 O O . PRO A 1 87 ? -8.076 -7.343 -8.430 1.00 86.56 87 PRO A O 1
ATOM 684 N N . LYS A 1 88 ? -8.185 -5.135 -8.744 1.00 88.50 88 LYS A N 1
ATOM 685 C CA . LYS A 1 88 ? -6.816 -5.038 -9.282 1.00 88.50 88 LYS A CA 1
ATOM 686 C C . LYS A 1 88 ? -5.730 -5.331 -8.242 1.00 88.50 88 LYS A C 1
ATOM 688 O O . LYS A 1 88 ? -4.624 -5.660 -8.649 1.00 88.50 88 LYS A O 1
ATOM 693 N N . LEU A 1 89 ? -6.016 -5.192 -6.946 1.00 88.00 89 LEU A N 1
ATOM 694 C CA . LEU A 1 89 ? -5.043 -5.399 -5.875 1.00 88.00 89 LEU A CA 1
ATOM 695 C C . LEU A 1 89 ? -4.594 -6.863 -5.796 1.00 88.00 89 LEU A C 1
ATOM 697 O O . LEU A 1 89 ? -3.400 -7.113 -5.660 1.00 88.00 89 LEU A O 1
ATOM 701 N N . GLN A 1 90 ? -5.514 -7.803 -6.023 1.00 86.12 90 GLN A N 1
ATOM 702 C CA . GLN A 1 90 ? -5.241 -9.243 -6.021 1.00 86.12 90 GLN A CA 1
ATOM 703 C C . GLN A 1 90 ? -4.154 -9.641 -7.026 1.00 86.12 90 GLN A C 1
ATOM 705 O O . GLN A 1 90 ? -3.307 -10.476 -6.725 1.00 86.12 90 GLN A O 1
ATOM 710 N N . GLY A 1 91 ? -4.121 -8.997 -8.198 1.00 89.38 91 GLY A N 1
ATOM 711 C CA . GLY A 1 91 ? -3.077 -9.238 -9.196 1.00 89.38 91 GLY A CA 1
ATOM 712 C C . GLY A 1 91 ? -1.684 -8.800 -8.734 1.00 89.38 91 GLY A C 1
ATOM 713 O O . GLY A 1 91 ? -0.702 -9.458 -9.060 1.00 89.38 91 GLY A O 1
ATOM 714 N N . TYR A 1 92 ? -1.588 -7.719 -7.953 1.00 90.69 92 TYR A N 1
ATOM 715 C CA . TYR A 1 92 ? -0.314 -7.290 -7.366 1.00 90.69 92 TYR A CA 1
ATOM 716 C C . TYR A 1 92 ? 0.090 -8.177 -6.190 1.00 90.69 92 TYR A C 1
ATOM 718 O O . TYR A 1 92 ? 1.269 -8.474 -6.045 1.00 90.69 92 TYR A O 1
ATOM 726 N N . LEU A 1 93 ? -0.878 -8.621 -5.384 1.00 87.94 93 LEU A N 1
ATOM 727 C CA . LEU A 1 93 ? -0.632 -9.503 -4.244 1.00 87.94 93 LEU A CA 1
ATOM 728 C C . LEU A 1 93 ? -0.107 -10.869 -4.710 1.00 87.94 93 LEU A C 1
ATOM 730 O O . LEU A 1 93 ? 0.887 -11.357 -4.189 1.00 87.94 93 LEU A O 1
ATOM 734 N N . ALA A 1 94 ? -0.715 -11.431 -5.757 1.00 86.94 94 ALA A N 1
ATOM 735 C CA . ALA A 1 94 ? -0.272 -12.681 -6.369 1.00 86.94 94 ALA A CA 1
ATOM 736 C C . ALA A 1 94 ? 1.102 -12.570 -7.057 1.00 86.94 94 ALA A C 1
ATOM 738 O O . ALA A 1 94 ? 1.811 -13.563 -7.160 1.00 86.94 94 ALA A O 1
ATOM 739 N N . ALA A 1 95 ? 1.471 -11.384 -7.551 1.00 87.69 95 ALA A N 1
ATOM 740 C CA . ALA A 1 95 ? 2.761 -11.165 -8.207 1.00 87.69 95 ALA A CA 1
ATOM 741 C C . ALA A 1 95 ? 3.927 -10.989 -7.221 1.00 87.69 95 ALA A C 1
ATOM 743 O O . ALA A 1 95 ? 5.068 -11.251 -7.596 1.00 87.69 95 ALA A O 1
ATOM 744 N N . ASP A 1 96 ? 3.656 -10.494 -6.011 1.00 85.88 96 ASP A N 1
ATOM 745 C CA . ASP A 1 96 ? 4.665 -10.330 -4.957 1.00 85.88 96 ASP A CA 1
ATOM 746 C C . ASP A 1 96 ? 4.858 -11.600 -4.116 1.00 85.88 96 ASP A C 1
ATOM 748 O O . ASP A 1 96 ? 5.956 -11.822 -3.620 1.00 85.88 96 ASP A O 1
ATOM 752 N N . ASP A 1 97 ? 3.815 -12.434 -3.994 1.00 81.62 97 ASP A N 1
ATOM 753 C CA . ASP A 1 97 ? 3.786 -13.648 -3.159 1.00 81.62 97 ASP A CA 1
ATOM 754 C C . ASP A 1 97 ? 4.271 -13.386 -1.716 1.00 81.62 97 ASP A C 1
ATOM 756 O O . ASP A 1 97 ? 5.299 -13.911 -1.273 1.00 81.62 97 ASP A O 1
ATOM 760 N N . PRO A 1 98 ? 3.580 -12.498 -0.971 1.00 75.88 98 PRO A N 1
ATOM 761 C CA . PRO A 1 98 ? 4.070 -12.037 0.315 1.00 75.88 98 PRO A CA 1
ATOM 762 C C . PRO A 1 98 ? 4.061 -13.162 1.363 1.00 75.88 98 PRO A C 1
ATOM 764 O O . PRO A 1 98 ? 3.141 -13.985 1.401 1.00 75.88 98 PRO A O 1
ATOM 767 N N . PRO A 1 99 ? 5.046 -13.177 2.278 1.00 72.38 99 PRO A N 1
ATOM 768 C CA . PRO A 1 99 ? 5.144 -14.201 3.308 1.00 72.38 99 PRO A CA 1
ATOM 769 C C . PRO A 1 99 ? 3.968 -14.142 4.291 1.00 72.38 99 PRO A C 1
ATOM 771 O O . PRO A 1 99 ? 3.344 -13.101 4.509 1.00 72.38 99 PRO A O 1
ATOM 774 N N . SER A 1 100 ? 3.705 -15.264 4.966 1.00 79.25 100 SER A N 1
ATOM 775 C CA . SER A 1 100 ? 2.770 -15.289 6.093 1.00 79.25 100 SER A CA 1
ATOM 776 C C . SER A 1 100 ? 3.238 -14.323 7.189 1.00 79.25 100 SER A C 1
ATOM 778 O O . SER A 1 100 ? 4.383 -14.409 7.638 1.00 79.25 100 SER A O 1
ATOM 780 N N . GLY A 1 101 ? 2.359 -13.431 7.647 1.00 86.38 101 GLY A N 1
ATOM 781 C CA . GLY A 1 101 ? 2.699 -12.404 8.633 1.00 86.38 101 GLY A CA 1
ATOM 782 C C . GLY A 1 101 ? 2.813 -11.022 7.998 1.00 86.38 101 GLY A C 1
ATOM 783 O O . GLY A 1 101 ? 1.877 -10.589 7.335 1.00 86.38 101 GLY A O 1
ATOM 784 N N . LEU A 1 102 ? 3.901 -10.290 8.255 1.00 88.25 102 LEU A N 1
ATOM 785 C CA . LEU A 1 102 ? 4.102 -8.936 7.720 1.00 88.25 102 LEU A CA 1
ATOM 786 C C . LEU A 1 102 ? 4.228 -8.963 6.194 1.00 88.25 102 LEU A C 1
ATOM 788 O O . LEU A 1 102 ? 5.054 -9.704 5.672 1.00 88.25 102 LEU A O 1
ATOM 792 N N . LEU A 1 103 ? 3.481 -8.098 5.500 1.00 88.81 103 LEU A N 1
ATOM 793 C CA . LEU A 1 103 ? 3.591 -7.976 4.041 1.00 88.81 103 LEU A CA 1
ATOM 794 C C . LEU A 1 103 ? 4.943 -7.408 3.607 1.00 88.81 103 LEU A C 1
ATOM 796 O O . LEU A 1 103 ? 5.512 -7.828 2.609 1.00 88.81 103 LEU A O 1
ATOM 800 N N . PHE A 1 104 ? 5.462 -6.450 4.374 1.00 90.38 104 PHE A N 1
ATOM 801 C CA . PHE A 1 104 ? 6.729 -5.786 4.085 1.00 90.38 104 PHE A CA 1
ATOM 802 C C . PHE A 1 104 ? 7.670 -5.941 5.281 1.00 90.38 104 PHE A C 1
ATOM 804 O O . PHE A 1 104 ? 7.802 -5.009 6.080 1.00 90.38 104 PHE A O 1
ATOM 811 N N . PRO A 1 105 ? 8.293 -7.117 5.463 1.00 89.44 105 PRO A N 1
ATOM 812 C CA . PRO A 1 105 ? 9.232 -7.328 6.551 1.00 89.44 105 PRO A CA 1
ATOM 813 C C . PRO A 1 105 ? 10.586 -6.658 6.268 1.00 89.44 105 PRO A C 1
ATOM 815 O O . PRO A 1 105 ? 11.036 -6.546 5.128 1.00 89.44 105 PRO A O 1
ATOM 818 N N . GLU A 1 106 ? 11.279 -6.247 7.328 1.00 86.88 106 GLU A N 1
ATOM 819 C CA . GLU A 1 106 ? 12.723 -5.995 7.278 1.00 86.88 106 GLU A CA 1
ATOM 820 C C . GLU A 1 106 ? 13.501 -7.298 7.021 1.00 86.88 106 GLU A C 1
ATO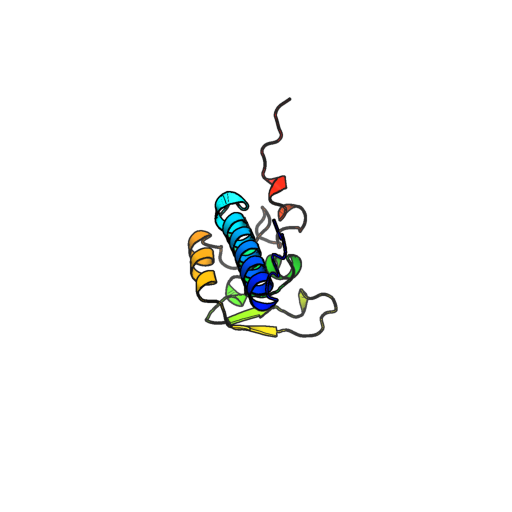M 822 O O . GLU A 1 106 ? 12.963 -8.399 7.123 1.00 86.88 106 GLU A O 1
ATOM 827 N N . ARG A 1 107 ? 14.815 -7.186 6.783 1.00 81.62 107 ARG A N 1
ATOM 828 C CA . ARG A 1 107 ? 15.721 -8.324 6.526 1.00 81.62 107 ARG A CA 1
ATOM 829 C C . ARG A 1 107 ? 15.599 -9.471 7.541 1.00 81.62 107 ARG A C 1
ATOM 831 O O . ARG A 1 107 ? 15.770 -10.624 7.169 1.00 81.62 107 ARG A O 1
ATOM 838 N N . ASN A 1 108 ? 15.310 -9.159 8.805 1.00 80.75 108 ASN A N 1
ATOM 839 C CA . ASN A 1 108 ? 15.210 -10.148 9.883 1.00 80.75 108 ASN A CA 1
ATOM 840 C C . ASN A 1 108 ? 13.781 -10.686 10.101 1.00 80.75 108 ASN A C 1
ATOM 842 O O . ASN A 1 108 ? 13.563 -11.406 11.070 1.00 80.75 108 ASN A O 1
ATOM 846 N N . GLY A 1 109 ? 12.791 -10.298 9.289 1.00 79.69 109 GLY A N 1
ATOM 847 C CA . GLY A 1 109 ? 11.416 -10.824 9.350 1.00 79.69 109 GLY A CA 1
ATOM 848 C C . GLY A 1 109 ? 10.549 -10.320 10.512 1.00 79.69 109 GLY A C 1
ATOM 849 O O . GLY A 1 109 ? 9.328 -10.320 10.418 1.00 79.69 109 GLY A O 1
ATOM 850 N N . ASN A 1 110 ? 11.162 -9.847 11.598 1.00 81.75 110 ASN A N 1
ATOM 851 C CA . ASN A 1 110 ? 10.462 -9.576 12.860 1.00 81.75 110 ASN A CA 1
ATOM 852 C C . ASN A 1 110 ? 9.858 -8.169 12.979 1.00 81.75 110 ASN A C 1
ATOM 854 O O . ASN A 1 110 ? 9.176 -7.874 13.961 1.00 81.75 110 ASN A O 1
ATOM 858 N N . LYS A 1 111 ? 10.156 -7.267 12.039 1.00 85.88 111 LYS A N 1
ATOM 859 C CA . LYS A 1 111 ? 9.735 -5.862 12.090 1.00 85.88 111 LYS A CA 1
ATOM 860 C C . LYS A 1 111 ? 9.251 -5.382 10.722 1.00 85.88 111 LYS A C 1
ATOM 862 O O . LYS A 1 111 ? 9.781 -5.851 9.714 1.00 85.88 111 LYS A O 1
ATOM 867 N N . PRO A 1 112 ? 8.286 -4.445 10.684 1.00 87.06 112 PRO A N 1
ATOM 868 C CA . PRO A 1 112 ? 7.906 -3.741 9.464 1.00 87.06 112 PRO A CA 1
ATOM 869 C C . PRO A 1 112 ? 9.094 -3.020 8.840 1.00 87.06 112 PRO A C 1
ATOM 871 O O . PRO A 1 112 ? 9.881 -2.415 9.568 1.00 87.06 112 PRO A O 1
ATOM 874 N N . LEU A 1 113 ? 9.171 -3.016 7.511 1.00 89.38 113 LEU A N 1
ATOM 875 C CA . LEU A 1 113 ? 10.163 -2.265 6.752 1.00 89.38 113 LEU A CA 1
ATOM 876 C C . LEU A 1 113 ? 10.178 -0.794 7.195 1.00 89.38 113 LEU A C 1
ATOM 878 O O . LEU A 1 113 ? 9.132 -0.168 7.394 1.00 89.38 113 LEU A O 1
ATOM 882 N N . THR A 1 114 ? 11.368 -0.213 7.349 1.00 87.69 114 THR A N 1
ATOM 883 C CA . THR A 1 114 ? 11.471 1.217 7.660 1.00 87.69 114 THR A CA 1
ATOM 884 C C . THR A 1 114 ? 10.998 2.074 6.485 1.00 87.69 114 THR A C 1
ATOM 886 O O . THR A 1 114 ? 11.121 1.700 5.321 1.00 87.69 114 THR A O 1
ATOM 889 N N . ARG A 1 115 ? 10.524 3.293 6.775 1.00 86.31 115 ARG A N 1
ATOM 890 C CA . ARG A 1 115 ? 10.147 4.264 5.731 1.00 86.31 115 ARG A CA 1
ATOM 891 C C . ARG A 1 115 ? 11.300 4.603 4.782 1.00 86.31 115 ARG A C 1
ATOM 893 O O . ARG A 1 115 ? 11.042 4.828 3.611 1.00 86.31 115 ARG A O 1
ATOM 900 N N . ALA A 1 116 ? 12.536 4.634 5.284 1.00 85.12 116 ALA A N 1
ATOM 901 C CA . ALA A 1 116 ? 13.716 4.900 4.464 1.00 85.12 116 ALA A CA 1
ATOM 902 C C . ALA A 1 116 ? 14.010 3.742 3.498 1.00 85.12 116 ALA A C 1
ATOM 904 O O . ALA A 1 116 ? 14.331 3.973 2.342 1.00 85.12 116 ALA A O 1
ATOM 905 N N . ALA A 1 117 ? 13.831 2.498 3.950 1.00 83.31 117 ALA A N 1
ATOM 906 C CA . ALA A 1 117 ? 14.015 1.312 3.113 1.00 83.31 117 ALA A CA 1
ATOM 907 C C . ALA A 1 117 ? 12.838 1.045 2.154 1.00 83.31 117 ALA A C 1
ATOM 909 O O . ALA A 1 117 ? 12.946 0.210 1.260 1.00 83.31 117 ALA A O 1
ATOM 910 N N . ALA A 1 118 ? 11.713 1.740 2.342 1.00 83.94 118 ALA A N 1
ATOM 911 C CA . ALA A 1 118 ? 10.577 1.732 1.423 1.00 83.94 118 ALA A CA 1
ATOM 912 C C . ALA A 1 118 ? 10.751 2.714 0.251 1.00 83.94 118 ALA A C 1
ATOM 914 O O . ALA A 1 118 ? 9.886 2.775 -0.621 1.00 83.94 118 ALA A O 1
ATOM 915 N N . ASP A 1 119 ? 11.833 3.498 0.238 1.00 81.50 119 ASP A N 1
ATOM 916 C CA . ASP A 1 119 ? 12.179 4.345 -0.895 1.00 81.50 119 ASP A CA 1
ATOM 917 C C . ASP A 1 119 ? 12.772 3.479 -2.023 1.00 81.50 119 ASP A C 1
ATOM 919 O O . ASP A 1 119 ? 13.801 2.826 -1.803 1.00 81.50 119 ASP A O 1
ATOM 923 N N . PRO A 1 120 ? 12.174 3.471 -3.230 1.00 67.19 120 PRO A N 1
ATOM 924 C CA . PRO A 1 120 ? 12.702 2.738 -4.379 1.00 67.19 120 PRO A CA 1
ATOM 925 C C . PRO A 1 120 ? 14.157 3.092 -4.726 1.00 67.19 120 PRO A C 1
ATOM 927 O O . PRO A 1 120 ? 14.872 2.248 -5.265 1.00 67.19 120 PRO A O 1
ATOM 930 N N . GLN A 1 121 ? 14.626 4.309 -4.408 1.00 61.97 121 GLN A N 1
ATOM 931 C CA . GLN A 1 121 ? 16.014 4.711 -4.681 1.00 61.97 121 GLN A CA 1
ATOM 932 C C . GLN A 1 121 ? 17.042 3.982 -3.807 1.00 61.97 121 GLN A C 1
ATOM 934 O O . GLN A 1 121 ? 18.198 3.861 -4.204 1.00 61.97 121 GLN A O 1
ATOM 939 N N . SER A 1 122 ? 16.630 3.445 -2.655 1.00 54.50 122 SER A N 1
ATOM 940 C CA . SER A 1 122 ? 17.519 2.710 -1.745 1.00 54.50 122 SER A CA 1
ATOM 941 C C . SER A 1 122 ? 18.000 1.360 -2.298 1.00 54.50 122 SER A C 1
ATOM 943 O O . SER A 1 122 ? 18.957 0.792 -1.778 1.00 54.50 122 SER A O 1
ATOM 9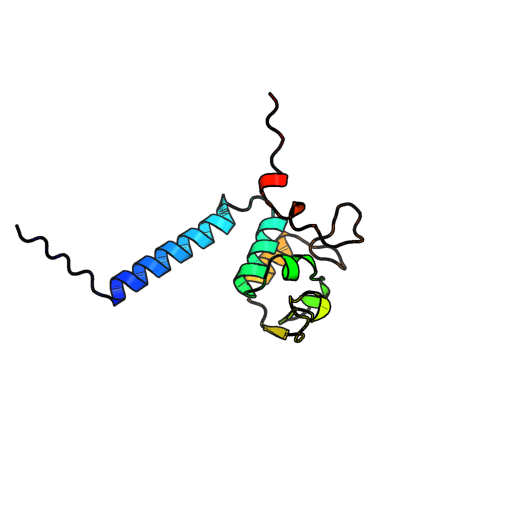45 N N . CYS A 1 123 ? 17.354 0.852 -3.355 1.00 50.00 123 CYS A N 1
ATOM 946 C CA . CYS A 1 123 ? 17.693 -0.410 -4.014 1.00 50.00 123 CYS A CA 1
ATOM 947 C C . CYS A 1 123 ? 18.489 -0.231 -5.318 1.00 50.00 123 CYS A C 1
ATOM 949 O O . CYS A 1 123 ? 18.762 -1.226 -5.992 1.00 50.00 123 CYS A O 1
ATOM 951 N N . LEU A 1 124 ? 18.856 0.999 -5.696 1.00 52.72 124 LEU A N 1
ATOM 952 C CA . LEU A 1 124 ? 19.782 1.204 -6.806 1.00 52.72 124 LEU A CA 1
ATOM 953 C C . LEU A 1 124 ? 21.181 0.752 -6.366 1.00 52.72 124 LEU A C 1
ATOM 955 O O . LEU A 1 124 ? 21.595 1.094 -5.254 1.00 52.72 124 LEU A O 1
ATOM 959 N N . PRO A 1 125 ? 21.911 -0.020 -7.195 1.00 50.19 125 PRO A N 1
ATOM 960 C CA . PRO A 1 125 ? 23.313 -0.282 -6.913 1.00 50.19 125 PRO A CA 1
ATOM 961 C C . PRO A 1 125 ? 24.005 1.074 -6.769 1.00 50.19 125 PRO A C 1
ATOM 963 O O . PRO A 1 125 ? 23.781 1.966 -7.591 1.00 50.19 125 PRO A O 1
ATOM 966 N N . ALA A 1 126 ? 24.784 1.243 -5.695 1.00 53.06 126 ALA A N 1
ATOM 967 C CA . ALA A 1 126 ? 25.678 2.383 -5.585 1.00 53.06 126 ALA A CA 1
ATOM 968 C C . ALA A 1 126 ? 26.457 2.454 -6.901 1.00 53.06 126 ALA A C 1
ATOM 970 O O . ALA A 1 126 ? 27.021 1.445 -7.325 1.00 53.06 126 ALA A O 1
ATOM 971 N N . SER A 1 127 ? 26.395 3.594 -7.584 1.00 55.38 127 SER A N 1
ATOM 972 C CA . SER A 1 127 ? 27.253 3.845 -8.732 1.00 55.38 127 SER A CA 1
ATOM 973 C C . SER A 1 127 ? 28.689 3.602 -8.277 1.00 55.38 127 SER A C 1
ATOM 975 O O . SER A 1 127 ? 29.155 4.272 -7.357 1.00 55.38 127 SER A O 1
ATOM 977 N N . GLU A 1 128 ? 29.333 2.583 -8.841 1.00 48.47 128 GLU A N 1
ATOM 978 C CA . GLU A 1 128 ? 30.766 2.367 -8.681 1.00 48.47 128 GLU A CA 1
ATOM 979 C C . GLU A 1 128 ? 31.468 3.551 -9.360 1.00 48.47 128 GLU A C 1
ATOM 981 O O . GLU A 1 128 ? 31.395 3.685 -10.583 1.00 48.47 128 GLU A O 1
ATOM 986 N N . ASP A 1 129 ? 32.059 4.432 -8.549 1.00 46.72 129 ASP A N 1
ATOM 987 C CA . ASP A 1 129 ? 33.034 5.451 -8.963 1.00 46.72 129 ASP A CA 1
ATOM 988 C C . ASP A 1 129 ? 34.460 4.891 -8.838 1.00 46.72 129 ASP A C 1
ATOM 990 O O . ASP A 1 129 ? 34.748 4.220 -7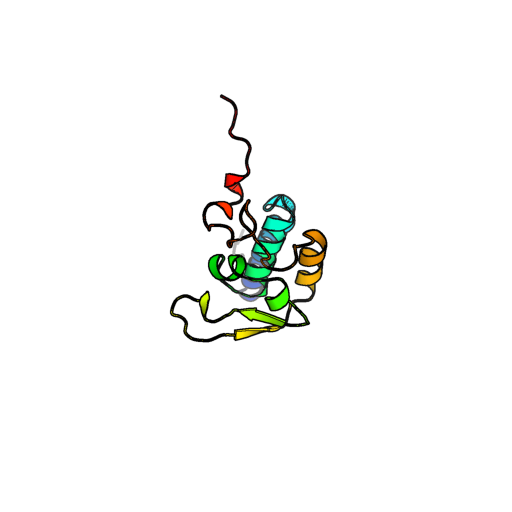.814 1.00 46.72 129 ASP A O 1
#

Radius of gyration: 18.78 Å; chains: 1; bounding box: 49×50×55 Å

pLDDT: mean 78.75, std 14.57, range [42.69, 93.38]

Organism: Chroococcidiopsis thermalis (strain PCC 7203) (NCBI:txid251229)

Foldseek 3Di:
DDPPPPCDPVNVVVVVVVVVVVVVVCCLVPVADDLLLNLLVVCCVVVVDDSQQSLQDFPVCVPDQKHWRQLVRDDVSDGIDIDGHDPVSVVSCVRNVADHTGRAADPVRPDGDDPVNSDSVVPDPDPDD

Sequence (129 aa):
MNVEQAFSLPQAKSLLYKSFRTAIERLFTRGFLTPRDKLLFAIAYYCACRVSEVLALTAEDLAGSVVTLRKCTTKGKIATRTLPEHPKLQGYLAADDPPSGLLFPERNGNKPLTRAAADPQSCLPASED

InterPro domains:
  IPR002104 Integrase, catalytic domain [PS51898] (2-129)
  IPR011010 DNA breaking-rejoining enzyme, catalytic core [SSF56349] (21-117)
  IPR013762 Integrase-like, catalytic domain superfamily [G3DSA:1.10.443.10] (20-122)